Protein AF-A0A177QG32-F1 (afdb_monomer)

pLDDT: mean 93.63, std 4.33, range [78.88, 98.25]

Sequence (119 aa):
MFGTEYKWLALESLPNWEVALRSGYTNQQGQMPDMTFDPGIPSSDLNIVGGGLGLLCKEQGLLLGLMRCGDLGVGSLKPKAIGVDLSFQAALYEDRTVSGNRNPTVDGTYRTTLYLGSG

Solvent-accessible surface area (backbone atoms only — not comparable to full-atom values): 6596 Å² total; per-residue (Å²): 113,53,72,51,76,50,72,44,79,69,37,92,93,43,64,50,28,32,42,33,45,36,38,38,39,36,72,46,76,48,84,64,56,44,51,74,63,49,92,92,53,94,68,36,42,31,42,34,44,35,37,32,43,36,41,34,31,27,35,88,8,53,53,94,77,75,45,43,32,33,67,49,70,62,90,89,60,46,41,68,53,48,76,49,54,40,39,43,34,42,39,42,37,47,78,40,76,36,60,76,26,80,56,66,90,69,44,45,76,47,79,52,73,46,80,48,75,51,110

Structure (mmCIF, N/CA/C/O backbone):
data_AF-A0A177QG32-F1
#
_entry.id   AF-A0A177QG32-F1
#
loop_
_atom_site.group_PDB
_atom_site.id
_atom_site.type_symbol
_atom_site.label_atom_id
_atom_site.label_alt_id
_atom_site.label_comp_id
_atom_site.label_asym_id
_atom_site.label_entity_id
_atom_site.label_seq_id
_atom_site.pdbx_PDB_ins_code
_atom_site.Cartn_x
_atom_site.Cartn_y
_atom_site.Cartn_z
_atom_site.occupancy
_atom_site.B_iso_or_equiv
_atom_site.auth_seq_id
_atom_site.auth_comp_id
_atom_site.auth_asym_id
_atom_site.auth_atom_id
_atom_site.pdbx_PDB_model_num
ATOM 1 N N . MET A 1 1 ? -11.226 2.616 -11.127 1.00 90.44 1 MET A N 1
ATOM 2 C CA . MET A 1 1 ? -10.947 2.112 -9.765 1.00 90.44 1 MET A CA 1
ATOM 3 C C . MET A 1 1 ? -12.175 1.381 -9.258 1.00 90.44 1 MET A C 1
ATOM 5 O O . MET A 1 1 ? -13.277 1.873 -9.472 1.00 90.44 1 MET A O 1
ATOM 9 N N . PHE A 1 2 ? -11.983 0.242 -8.600 1.00 97.06 2 PHE A N 1
ATOM 10 C CA . PHE A 1 2 ? -13.024 -0.450 -7.845 1.00 97.06 2 PHE A CA 1
ATOM 11 C C . PHE A 1 2 ? -12.475 -0.902 -6.491 1.00 97.06 2 PHE A C 1
ATOM 13 O O . PHE A 1 2 ? -11.285 -1.185 -6.358 1.00 97.06 2 PHE A O 1
ATOM 20 N N . GLY A 1 3 ? -13.333 -0.964 -5.479 1.00 97.62 3 GLY A N 1
ATOM 21 C CA . GLY A 1 3 ? -12.937 -1.374 -4.138 1.00 97.62 3 GLY A CA 1
ATOM 22 C C . GLY A 1 3 ? -14.124 -1.823 -3.306 1.00 97.62 3 GLY A C 1
ATOM 23 O O . GLY A 1 3 ? -15.271 -1.524 -3.634 1.00 97.62 3 GLY A O 1
ATOM 24 N N . THR A 1 4 ? -13.829 -2.563 -2.246 1.00 98.12 4 THR A N 1
ATOM 25 C CA . THR A 1 4 ? -14.818 -3.074 -1.300 1.00 98.12 4 THR A CA 1
ATOM 26 C C . THR A 1 4 ? -14.288 -2.979 0.124 1.00 98.12 4 THR A C 1
ATOM 28 O O . THR A 1 4 ? -13.081 -3.053 0.366 1.00 98.12 4 THR A O 1
ATOM 31 N N . GLU A 1 5 ? -15.214 -2.844 1.066 1.00 98.19 5 GLU A N 1
ATOM 32 C CA . GLU A 1 5 ? -14.958 -2.900 2.498 1.00 98.19 5 GLU A CA 1
ATOM 33 C C . GLU A 1 5 ? -15.910 -3.915 3.130 1.00 98.19 5 GLU A C 1
ATOM 35 O O . GLU A 1 5 ? -17.107 -3.927 2.840 1.00 98.19 5 GLU A O 1
ATOM 40 N N . TYR A 1 6 ? -15.372 -4.751 4.009 1.00 97.62 6 TYR A N 1
ATOM 41 C CA . TYR A 1 6 ? -16.149 -5.591 4.902 1.00 97.62 6 TYR A CA 1
ATOM 42 C C . TYR A 1 6 ? -15.830 -5.214 6.346 1.00 97.62 6 TYR A C 1
ATOM 44 O O . TYR A 1 6 ? -14.661 -5.167 6.730 1.00 97.62 6 TYR A O 1
ATOM 52 N N . LYS A 1 7 ? -16.862 -4.967 7.158 1.00 97.12 7 LYS A N 1
ATOM 53 C CA . LYS A 1 7 ? -16.701 -4.504 8.536 1.00 97.12 7 LYS A CA 1
ATOM 54 C C . LYS A 1 7 ? -17.371 -5.443 9.533 1.00 97.12 7 LYS A C 1
ATOM 56 O O . LYS A 1 7 ? -18.579 -5.661 9.486 1.00 97.12 7 LYS A O 1
ATOM 61 N N . TRP A 1 8 ? -16.590 -5.925 10.491 1.00 96.81 8 TRP A N 1
ATOM 62 C CA . TRP A 1 8 ? -17.080 -6.571 11.701 1.00 96.81 8 TRP A CA 1
ATOM 63 C C . TRP A 1 8 ? -17.263 -5.511 12.792 1.00 96.81 8 TRP A C 1
ATOM 65 O O . TRP A 1 8 ? -16.291 -4.954 13.299 1.00 96.81 8 TRP A O 1
ATOM 75 N N . LEU A 1 9 ? -18.518 -5.223 13.148 1.00 91.31 9 LEU A N 1
ATOM 76 C CA . LEU A 1 9 ? -18.858 -4.263 14.212 1.00 91.31 9 LEU A CA 1
ATOM 77 C C . LEU A 1 9 ? -18.656 -4.835 15.622 1.00 91.31 9 LEU A C 1
ATOM 79 O O . LEU A 1 9 ? -18.507 -4.085 16.581 1.00 91.31 9 LEU A O 1
ATOM 83 N N . ALA A 1 10 ? -18.674 -6.159 15.742 1.00 89.06 10 ALA A N 1
ATOM 84 C CA . ALA A 1 10 ? -18.357 -6.875 16.963 1.00 89.06 10 ALA A CA 1
ATOM 85 C C . ALA A 1 10 ? -17.725 -8.213 16.581 1.00 89.06 10 ALA A C 1
ATOM 87 O O . ALA A 1 10 ? -18.302 -8.976 15.804 1.00 89.06 10 ALA A O 1
ATOM 88 N N . LEU A 1 11 ? -16.537 -8.481 17.114 1.00 87.44 11 LEU A N 1
ATOM 89 C CA . LEU A 1 11 ? -15.831 -9.743 16.940 1.00 87.44 11 LEU A CA 1
ATOM 90 C C . LEU A 1 11 ? -15.713 -10.409 18.311 1.00 87.44 11 LEU A C 1
ATOM 92 O O . LEU A 1 11 ? -15.207 -9.792 19.244 1.00 87.44 11 LEU A O 1
ATOM 96 N N . GLU A 1 12 ? -16.162 -11.657 18.451 1.00 87.38 12 GLU A N 1
ATOM 97 C CA . GLU A 1 12 ? -16.126 -12.351 19.752 1.00 87.38 12 GLU A CA 1
ATOM 98 C C . GLU A 1 12 ? -14.697 -12.502 20.295 1.00 87.38 12 GLU A C 1
ATOM 100 O O . GLU A 1 12 ? -14.472 -12.404 21.498 1.00 87.38 12 GLU A O 1
ATOM 105 N N . SER A 1 13 ? -13.715 -12.675 19.405 1.00 87.94 13 SER A N 1
ATOM 106 C CA . SER A 1 13 ? -12.294 -12.775 19.751 1.00 87.94 13 SER A CA 1
ATOM 107 C C . SER A 1 13 ? -11.631 -11.433 20.089 1.00 87.94 13 SER A C 1
ATOM 109 O O . SER A 1 13 ? -10.579 -11.426 20.724 1.00 87.94 13 SER A O 1
ATOM 111 N N . LEU A 1 14 ? -12.228 -10.303 19.687 1.00 88.50 14 LEU A N 1
ATOM 112 C CA . LEU A 1 14 ? -11.781 -8.948 20.026 1.00 88.50 14 LEU A CA 1
ATOM 113 C C . LEU A 1 14 ? -12.978 -8.097 20.496 1.00 88.50 14 LEU A C 1
ATOM 115 O O . LEU A 1 14 ? -13.458 -7.223 19.767 1.00 88.50 14 LEU A O 1
ATOM 119 N N . PRO A 1 15 ? -13.478 -8.322 21.724 1.00 89.31 15 PRO A N 1
ATOM 120 C CA . PRO A 1 15 ? -14.579 -7.534 22.257 1.00 89.31 15 PRO A CA 1
ATOM 121 C C . PRO A 1 15 ? -14.188 -6.054 22.361 1.00 89.31 15 PRO A C 1
ATOM 123 O O . PRO A 1 15 ? -13.062 -5.716 22.729 1.00 89.31 15 PRO A O 1
ATOM 126 N N . ASN A 1 16 ? -15.143 -5.166 22.073 1.00 93.88 16 ASN A N 1
ATOM 127 C CA . ASN A 1 16 ? -14.958 -3.708 22.031 1.00 93.88 16 ASN A CA 1
ATOM 128 C C . ASN A 1 16 ? -13.980 -3.209 20.950 1.00 93.88 16 ASN A C 1
ATOM 130 O O . ASN A 1 16 ? -13.528 -2.062 21.013 1.00 93.88 16 ASN A O 1
ATOM 134 N N . TRP A 1 17 ? -13.690 -4.039 19.948 1.00 94.50 17 TRP A N 1
ATOM 135 C CA . TRP A 1 17 ? -13.038 -3.620 18.714 1.00 94.50 17 TRP A CA 1
ATOM 136 C C . TRP A 1 17 ? -13.990 -3.759 17.531 1.00 94.50 17 TRP A C 1
ATOM 138 O O . TRP A 1 17 ? -14.727 -4.739 17.419 1.00 94.50 17 TRP A O 1
ATOM 148 N N . GLU A 1 18 ? -13.928 -2.793 16.621 1.00 95.75 18 GLU A N 1
ATOM 149 C CA . GLU A 1 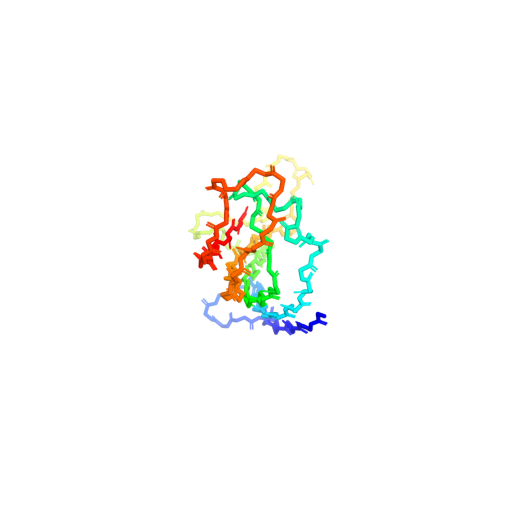18 ? -14.435 -2.964 15.263 1.00 95.75 18 GLU A CA 1
ATOM 150 C C . GLU A 1 18 ? -13.250 -3.238 14.336 1.00 95.75 18 GLU A C 1
ATOM 152 O O . GLU A 1 18 ? -12.200 -2.601 14.449 1.00 95.75 18 GLU A O 1
ATOM 157 N N . VAL A 1 19 ? -13.429 -4.174 13.410 1.00 96.50 19 VAL A N 1
ATOM 158 C CA . VAL A 1 19 ? -12.411 -4.550 12.424 1.00 96.50 19 VAL A CA 1
ATOM 159 C C . VAL A 1 19 ? -12.978 -4.305 11.033 1.00 96.50 19 VAL A C 1
ATOM 161 O O . VAL A 1 19 ? -14.105 -4.701 10.747 1.00 96.50 19 VAL A O 1
ATOM 164 N N . ALA A 1 20 ? -12.211 -3.665 10.159 1.00 97.88 20 ALA A N 1
ATOM 165 C CA . ALA A 1 20 ? -12.565 -3.442 8.764 1.00 97.88 20 ALA A CA 1
ATOM 166 C C . ALA A 1 20 ? -11.483 -4.023 7.854 1.00 97.88 20 ALA A C 1
ATOM 168 O O . ALA A 1 20 ? -10.308 -3.707 8.008 1.00 97.88 20 ALA A O 1
ATOM 169 N N . LEU A 1 21 ? -11.873 -4.854 6.894 1.00 98.00 21 LEU A N 1
ATOM 170 C CA . LEU A 1 21 ? -11.001 -5.339 5.831 1.00 98.00 21 LEU A CA 1
ATOM 171 C C . LEU A 1 21 ? -11.365 -4.631 4.531 1.00 98.00 21 LEU A C 1
ATOM 173 O O . LEU A 1 21 ? -12.534 -4.573 4.152 1.00 98.00 21 LEU A O 1
ATOM 177 N N . ARG A 1 22 ? -10.355 -4.115 3.837 1.00 98.12 22 ARG A N 1
ATOM 178 C CA . ARG A 1 22 ? -10.500 -3.419 2.560 1.00 98.12 22 ARG A CA 1
ATOM 179 C C . ARG A 1 22 ? -9.699 -4.123 1.489 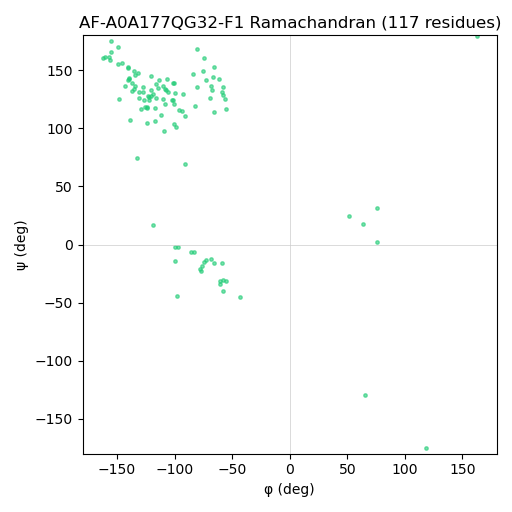1.00 98.12 22 ARG A C 1
ATOM 181 O O . ARG A 1 22 ? -8.592 -4.589 1.749 1.00 98.12 22 ARG A O 1
ATOM 188 N N . SER A 1 23 ? -10.227 -4.127 0.275 1.00 98.12 23 SER A N 1
ATOM 189 C CA . SER A 1 23 ? -9.464 -4.474 -0.918 1.00 98.12 23 SER A CA 1
ATOM 190 C C . SER A 1 23 ? -9.849 -3.569 -2.074 1.00 98.12 23 SER A C 1
ATOM 192 O O . SER A 1 23 ? -10.977 -3.079 -2.154 1.00 98.12 23 SER A O 1
ATOM 194 N N . GLY A 1 24 ? -8.921 -3.366 -2.997 1.00 98.06 24 GLY A N 1
ATOM 195 C CA . GLY A 1 24 ? -9.157 -2.525 -4.154 1.00 98.06 24 GLY A CA 1
ATOM 196 C C . GLY A 1 24 ? -8.246 -2.853 -5.317 1.00 98.06 24 GLY A C 1
ATOM 197 O O . GLY A 1 24 ? -7.200 -3.487 -5.170 1.00 98.06 24 GLY A O 1
ATOM 198 N N . TYR A 1 25 ? -8.682 -2.391 -6.479 1.00 98.19 25 TYR A N 1
ATOM 199 C CA . TYR A 1 25 ? -7.914 -2.434 -7.702 1.00 98.19 25 TYR A CA 1
ATOM 200 C C . TYR A 1 25 ? -8.107 -1.152 -8.503 1.00 98.19 25 TYR A C 1
ATOM 202 O O . TYR A 1 25 ? -9.209 -0.597 -8.633 1.00 98.19 25 TYR A O 1
ATOM 210 N N . THR A 1 26 ? -7.013 -0.722 -9.105 1.00 98.00 26 THR A N 1
ATOM 211 C CA . THR A 1 26 ? -6.962 0.430 -9.986 1.00 98.00 26 THR A CA 1
ATOM 212 C C . THR A 1 26 ? -6.152 0.069 -11.221 1.00 98.00 26 THR A C 1
ATOM 214 O O . THR A 1 26 ? -5.066 -0.483 -11.111 1.00 98.00 26 THR A O 1
ATOM 217 N N . ASN A 1 27 ? -6.677 0.416 -12.392 1.00 97.19 27 ASN A N 1
ATOM 218 C CA . ASN A 1 27 ? -5.930 0.423 -13.643 1.00 97.19 27 ASN A CA 1
ATOM 219 C C . ASN A 1 27 ? -5.724 1.883 -14.072 1.00 97.19 27 ASN A C 1
ATOM 221 O O . ASN A 1 27 ? -6.652 2.691 -13.947 1.00 97.19 27 ASN A O 1
ATOM 225 N N . GLN A 1 28 ? -4.518 2.219 -14.519 1.00 95.81 28 GLN A N 1
ATOM 226 C CA . GLN A 1 28 ? -4.132 3.543 -15.006 1.00 95.81 28 GLN A CA 1
ATOM 227 C C . GLN A 1 28 ? -3.290 3.398 -16.271 1.00 95.81 28 GLN A C 1
ATOM 229 O O . GLN A 1 28 ? -2.412 2.545 -16.327 1.00 95.81 28 GLN A O 1
ATOM 234 N N . GLN A 1 29 ? -3.532 4.254 -17.262 1.00 94.31 29 GLN A N 1
ATOM 235 C CA . GLN A 1 29 ? -2.738 4.281 -18.492 1.00 94.31 29 GLN A CA 1
ATOM 236 C C . GLN A 1 29 ? -1.466 5.115 -18.322 1.00 94.31 29 GLN A C 1
ATOM 238 O O . GLN A 1 29 ? -1.476 6.146 -17.636 1.00 94.31 29 GLN A O 1
ATOM 243 N N . GLY A 1 30 ? -0.396 4.712 -19.003 1.00 91.50 30 GLY A N 1
ATOM 244 C CA . GLY A 1 30 ? 0.846 5.463 -19.102 1.00 91.50 30 GLY A CA 1
ATOM 245 C C . GLY A 1 30 ? 0.615 6.853 -19.701 1.00 91.50 30 GLY A C 1
ATOM 246 O O . GLY A 1 30 ? -0.006 7.003 -20.748 1.00 91.50 30 GLY A O 1
ATOM 247 N N . GLN A 1 31 ? 1.115 7.891 -19.029 1.00 86.69 31 GLN A N 1
ATOM 248 C CA . GLN A 1 31 ? 0.915 9.291 -19.444 1.00 86.69 31 GLN A CA 1
ATOM 249 C C . GLN A 1 31 ? 2.120 9.877 -20.199 1.00 86.69 31 GLN A C 1
ATOM 251 O O . GLN A 1 31 ? 2.015 10.939 -20.807 1.00 86.69 31 GLN A O 1
ATOM 256 N N . MET A 1 32 ? 3.280 9.214 -20.145 1.00 92.69 32 MET A N 1
ATOM 257 C CA . MET A 1 32 ? 4.530 9.728 -20.703 1.00 92.69 32 MET A CA 1
ATOM 258 C C . MET A 1 32 ? 4.832 9.059 -22.049 1.00 92.69 32 MET A C 1
ATOM 260 O O . MET A 1 32 ? 4.928 7.833 -22.072 1.00 92.69 32 MET A O 1
ATOM 264 N N . PRO A 1 33 ? 5.028 9.803 -23.152 1.00 93.69 33 PRO A N 1
ATOM 265 C CA . PRO A 1 33 ? 5.458 9.236 -24.430 1.00 93.69 33 PRO A CA 1
ATOM 266 C C . PRO A 1 33 ? 6.945 8.848 -24.407 1.00 93.69 33 PRO A C 1
ATOM 268 O O . PRO A 1 33 ? 7.718 9.375 -23.608 1.00 93.69 33 PRO A O 1
ATOM 271 N N . ASP A 1 34 ? 7.359 7.972 -25.325 1.00 94.44 34 ASP A N 1
ATOM 272 C CA . ASP A 1 34 ? 8.743 7.472 -25.402 1.00 94.44 34 ASP A CA 1
ATOM 273 C C . ASP A 1 34 ? 9.775 8.593 -25.571 1.00 94.44 34 ASP A C 1
ATOM 275 O O . ASP A 1 34 ? 10.809 8.585 -24.910 1.00 94.44 34 ASP A O 1
ATOM 279 N N . MET A 1 35 ? 9.455 9.605 -26.387 1.00 95.69 35 MET A N 1
ATOM 280 C CA . MET A 1 35 ? 10.334 10.745 -26.674 1.00 95.69 35 MET A CA 1
ATOM 281 C C . MET A 1 35 ? 10.805 11.484 -25.407 1.00 95.69 35 MET A C 1
ATOM 283 O O . MET A 1 35 ? 11.891 12.068 -25.407 1.00 95.69 35 MET A O 1
ATOM 287 N N . THR A 1 36 ? 9.985 11.505 -24.351 1.00 95.00 36 THR A N 1
ATOM 288 C CA . THR A 1 36 ? 10.257 12.228 -23.097 1.00 95.00 36 THR A CA 1
ATOM 289 C C . THR A 1 36 ? 10.339 11.302 -21.890 1.00 95.00 36 THR A C 1
ATOM 291 O O . THR A 1 36 ? 10.214 11.778 -20.767 1.00 95.00 36 THR A O 1
ATOM 294 N N . PHE A 1 37 ? 10.506 9.998 -22.112 1.00 94.62 37 PHE A N 1
ATOM 295 C CA . PHE A 1 37 ? 10.629 9.023 -21.040 1.00 94.62 37 PHE A CA 1
ATOM 296 C C . PHE A 1 37 ? 11.818 9.342 -20.115 1.00 94.62 37 PHE A C 1
ATOM 298 O O . PHE A 1 37 ? 12.930 9.573 -20.589 1.00 94.62 37 PHE A O 1
ATOM 305 N N . ASP A 1 38 ? 11.569 9.333 -18.806 1.00 92.62 38 ASP A N 1
ATOM 306 C CA . ASP A 1 38 ? 12.558 9.467 -17.737 1.00 92.62 38 ASP A CA 1
ATOM 307 C C . ASP A 1 38 ? 12.581 8.177 -16.892 1.00 92.62 38 ASP A C 1
ATOM 309 O O . ASP A 1 38 ? 11.574 7.850 -16.257 1.00 92.62 38 ASP A O 1
ATOM 313 N N . PRO A 1 39 ? 13.707 7.440 -16.838 1.00 91.00 39 PRO A N 1
ATOM 314 C CA . PRO A 1 39 ? 13.811 6.212 -16.051 1.00 91.00 39 PRO A CA 1
ATOM 315 C C . PRO A 1 39 ? 13.704 6.431 -14.532 1.00 91.00 39 PRO A C 1
ATOM 317 O O . PRO A 1 39 ? 13.481 5.468 -13.800 1.00 91.00 39 PRO A O 1
ATOM 320 N N . GLY A 1 40 ? 13.850 7.666 -14.042 1.00 91.31 40 GLY A N 1
ATOM 321 C CA . GLY A 1 40 ? 13.639 8.026 -12.640 1.00 91.31 40 GLY A CA 1
ATOM 322 C C . GLY A 1 40 ? 12.166 8.080 -12.227 1.00 91.31 40 GLY A C 1
ATOM 323 O O . GLY A 1 40 ? 11.871 8.070 -11.031 1.00 91.31 40 GLY A O 1
ATOM 324 N N . ILE A 1 41 ? 11.236 8.110 -13.188 1.00 90.88 41 ILE A N 1
ATOM 325 C CA . ILE A 1 41 ? 9.792 8.151 -12.940 1.00 90.88 41 ILE A CA 1
ATOM 326 C C . ILE A 1 41 ? 9.139 6.964 -13.656 1.00 90.88 41 ILE A C 1
ATOM 328 O O . ILE A 1 41 ? 8.951 7.003 -14.874 1.00 90.88 41 ILE A O 1
ATOM 332 N N . PRO A 1 42 ? 8.739 5.908 -12.926 1.00 88.06 42 PRO A N 1
ATOM 333 C CA . PRO A 1 42 ? 8.051 4.771 -13.522 1.00 88.06 42 PRO A CA 1
ATOM 334 C C . PRO A 1 42 ? 6.797 5.209 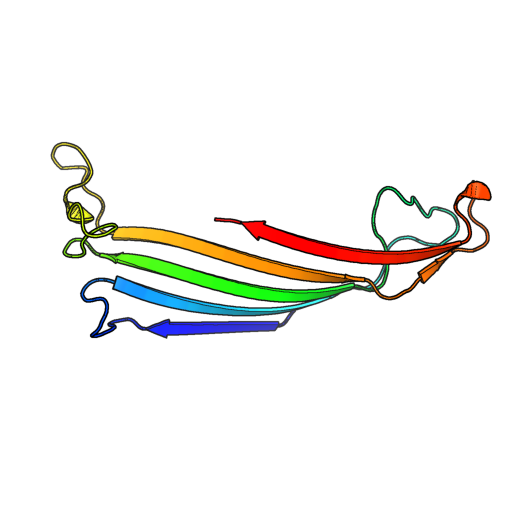-14.285 1.00 88.06 42 PRO A C 1
ATOM 336 O O . PRO A 1 42 ? 5.846 5.731 -13.700 1.00 88.06 42 PRO A O 1
ATOM 339 N N . SER A 1 43 ? 6.786 4.987 -15.601 1.00 91.12 43 SER A N 1
ATOM 340 C CA . SER A 1 43 ? 5.643 5.301 -16.455 1.00 91.12 43 SER A CA 1
ATOM 341 C C . SER A 1 43 ? 5.404 4.196 -17.470 1.00 91.12 43 SER A C 1
ATOM 343 O O . SER A 1 43 ? 6.141 4.032 -18.441 1.00 91.12 43 SER A O 1
ATOM 345 N N . SER A 1 44 ? 4.343 3.446 -17.225 1.00 94.44 44 SER A N 1
ATOM 346 C CA . SER A 1 44 ? 3.769 2.434 -18.102 1.00 94.44 44 SER A CA 1
ATOM 347 C C . SER A 1 44 ? 2.294 2.298 -17.728 1.00 94.44 44 SER A C 1
ATOM 349 O O . SER A 1 44 ? 1.854 2.920 -16.751 1.00 94.44 44 SER A O 1
ATOM 351 N N . ASP A 1 45 ? 1.548 1.490 -18.471 1.00 96.31 45 ASP A N 1
ATOM 352 C CA . ASP A 1 45 ? 0.241 1.038 -18.011 1.00 96.31 45 ASP A CA 1
ATOM 353 C C . ASP A 1 45 ? 0.416 0.314 -16.670 1.00 96.31 45 ASP A C 1
ATOM 355 O O . ASP A 1 45 ? 1.383 -0.418 -16.440 1.00 96.31 45 ASP A O 1
ATOM 359 N N . LEU A 1 46 ? -0.469 0.623 -15.730 1.00 96.50 46 LEU A N 1
ATOM 360 C CA . LEU A 1 46 ? -0.281 0.345 -14.318 1.00 96.50 46 LEU A CA 1
ATOM 361 C C . LEU A 1 46 ? -1.515 -0.333 -13.739 1.00 96.50 46 LEU A C 1
ATOM 363 O O . LEU A 1 46 ? -2.625 0.199 -13.785 1.00 96.50 46 LEU A O 1
ATOM 367 N N . ASN A 1 47 ? -1.290 -1.484 -13.115 1.00 97.44 47 ASN A N 1
ATOM 368 C CA . ASN A 1 47 ? -2.281 -2.232 -12.361 1.00 97.44 47 ASN A CA 1
ATOM 369 C C . ASN A 1 47 ? -1.910 -2.196 -10.877 1.00 97.44 47 ASN A C 1
ATOM 371 O O . ASN A 1 47 ? -0.917 -2.784 -10.460 1.00 97.44 47 ASN A O 1
ATOM 375 N N . ILE A 1 48 ? -2.706 -1.509 -10.066 1.00 97.88 48 ILE A N 1
ATOM 376 C CA . ILE A 1 48 ? -2.535 -1.463 -8.616 1.00 97.88 48 ILE A CA 1
ATOM 377 C C . ILE A 1 48 ? -3.538 -2.425 -7.999 1.00 97.88 48 ILE A C 1
ATOM 379 O O . ILE A 1 48 ? -4.742 -2.254 -8.177 1.00 97.88 48 ILE A O 1
ATOM 383 N N . VAL A 1 49 ? -3.047 -3.406 -7.250 1.00 98.00 49 VAL A N 1
ATOM 384 C CA . VAL A 1 49 ? -3.857 -4.273 -6.391 1.00 98.00 49 VAL A CA 1
ATOM 385 C C . VAL A 1 49 ? -3.471 -4.014 -4.946 1.00 98.00 49 VAL A C 1
ATOM 387 O O . VAL A 1 49 ? -2.290 -3.914 -4.617 1.00 98.00 49 VAL A O 1
ATOM 390 N N . GLY A 1 50 ? -4.457 -3.874 -4.070 1.00 97.69 50 GLY A N 1
ATOM 391 C CA . GLY A 1 50 ? -4.184 -3.483 -2.699 1.00 97.69 50 GLY A CA 1
ATOM 392 C C . GLY A 1 50 ? -5.239 -3.913 -1.709 1.00 97.69 50 GLY A C 1
ATOM 393 O O . GLY A 1 50 ? -6.360 -4.282 -2.066 1.00 97.69 50 GLY A O 1
ATOM 394 N N . GLY A 1 51 ? -4.862 -3.833 -0.441 1.00 98.12 51 GLY A N 1
ATOM 395 C CA . GLY A 1 51 ? -5.746 -4.081 0.679 1.00 98.12 51 GLY A CA 1
ATOM 396 C C . GLY A 1 51 ? -5.372 -3.263 1.901 1.00 98.12 51 GLY A C 1
ATOM 397 O O . GLY A 1 51 ? -4.330 -2.609 1.954 1.00 98.12 51 GLY A O 1
ATOM 398 N N . GLY A 1 52 ? -6.257 -3.288 2.887 1.00 98.12 52 GLY A N 1
ATOM 399 C CA . GLY A 1 52 ? -6.042 -2.591 4.141 1.00 98.12 52 GLY A CA 1
ATOM 400 C C . GLY A 1 52 ? -6.833 -3.186 5.290 1.00 98.12 52 GLY A C 1
ATOM 401 O O . GLY A 1 52 ? -7.830 -3.878 5.087 1.00 98.12 52 GLY A O 1
ATOM 402 N N . LEU A 1 53 ? -6.368 -2.897 6.498 1.00 97.88 53 LEU A N 1
ATOM 403 C CA . LEU A 1 53 ? -6.956 -3.327 7.755 1.00 97.88 53 LEU A CA 1
ATOM 404 C C . LEU A 1 53 ? -7.210 -2.095 8.621 1.00 97.88 53 LEU A C 1
ATOM 406 O O . LEU A 1 53 ? -6.266 -1.404 8.988 1.00 97.88 53 LEU A O 1
ATOM 410 N N . GLY A 1 54 ? -8.469 -1.844 8.955 1.00 97.25 54 GLY A N 1
ATOM 411 C CA . GLY A 1 54 ? -8.871 -0.855 9.946 1.00 97.25 54 GLY A CA 1
ATOM 412 C C . GLY A 1 54 ? -9.180 -1.526 11.279 1.00 97.25 54 GLY A C 1
ATOM 413 O O . GLY A 1 54 ? -9.936 -2.496 11.327 1.00 97.25 54 GLY A O 1
ATOM 414 N N . LEU A 1 55 ? -8.615 -1.004 12.360 1.00 95.25 55 LEU A N 1
ATOM 415 C CA . LEU A 1 55 ? -8.832 -1.458 13.729 1.00 95.25 55 LEU A CA 1
ATOM 416 C C . LEU A 1 55 ? -9.319 -0.276 14.564 1.00 95.25 55 LEU A C 1
ATOM 418 O O . LEU A 1 55 ? -8.596 0.702 14.732 1.00 95.25 55 LEU A O 1
ATOM 422 N N . LEU A 1 56 ? -10.533 -0.363 15.103 1.00 96.00 56 LEU A N 1
ATOM 423 C CA . LEU A 1 56 ? -11.114 0.685 15.938 1.00 96.00 56 LEU A CA 1
ATOM 424 C C . LEU A 1 56 ? -11.372 0.155 17.346 1.00 96.00 56 LEU A C 1
ATOM 426 O O . LEU A 1 56 ? -12.334 -0.574 17.577 1.00 96.00 56 LEU A O 1
ATOM 430 N N . CYS A 1 57 ? -10.547 0.570 18.298 1.00 94.44 57 CYS A N 1
ATOM 431 C CA . CYS A 1 57 ? -10.739 0.277 19.709 1.00 94.44 57 CYS A CA 1
ATOM 432 C C . CYS A 1 57 ? -11.739 1.257 20.326 1.00 94.44 57 CYS A C 1
ATOM 434 O O . CYS A 1 57 ? -11.498 2.466 20.331 1.00 94.44 57 CYS A O 1
ATOM 436 N N . LYS A 1 58 ? -12.856 0.757 20.855 1.00 94.81 58 LYS A N 1
ATOM 437 C CA . LYS A 1 58 ? -13.862 1.563 21.563 1.00 94.81 58 LYS A CA 1
ATOM 438 C C . LYS A 1 58 ? -13.448 1.835 23.007 1.00 94.81 58 LYS A C 1
ATOM 440 O O . LYS A 1 58 ? 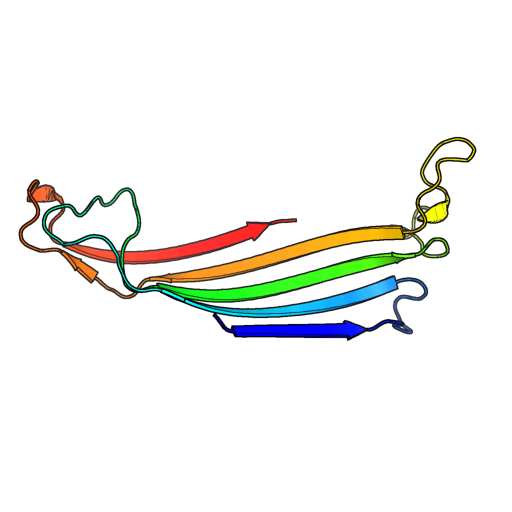-12.546 1.195 23.529 1.00 94.81 58 LYS A O 1
ATOM 445 N N . GLU A 1 59 ? -14.153 2.746 23.669 1.00 92.81 59 GLU A N 1
ATOM 446 C CA . GLU A 1 59 ? -13.905 3.193 25.048 1.00 92.81 59 GLU A CA 1
ATOM 447 C C . GLU A 1 59 ? -13.587 2.056 26.047 1.00 92.81 59 GLU A C 1
ATOM 449 O O . GLU A 1 59 ? -12.623 2.162 26.805 1.00 92.81 59 GLU A O 1
ATOM 454 N N . GLN A 1 60 ? -14.339 0.948 26.015 1.00 91.75 60 GLN A N 1
ATOM 455 C CA . GLN A 1 60 ? -14.155 -0.210 26.907 1.00 91.75 60 GLN A CA 1
ATOM 456 C C . GLN A 1 60 ? -13.118 -1.234 26.403 1.00 91.75 60 GLN A C 1
ATOM 458 O O . GLN A 1 60 ? -12.806 -2.194 27.109 1.00 91.75 60 GLN A O 1
ATOM 463 N N . GLY A 1 61 ? -12.594 -1.061 25.190 1.00 90.88 61 GLY A N 1
ATOM 464 C CA . GLY A 1 61 ? -11.564 -1.915 24.607 1.00 90.88 61 GLY A CA 1
ATOM 465 C C . GLY A 1 61 ? -10.191 -1.644 25.205 1.00 90.88 61 GLY A C 1
ATOM 466 O O . GLY A 1 61 ? -9.889 -0.527 25.620 1.00 90.88 61 GLY A O 1
ATOM 467 N N . LEU A 1 62 ? -9.353 -2.679 25.253 1.00 90.00 62 LEU A N 1
ATOM 468 C CA . LEU A 1 62 ? -7.970 -2.574 25.709 1.00 90.00 62 LEU A CA 1
ATOM 469 C C . LEU A 1 62 ? -7.045 -2.344 24.514 1.00 90.00 62 LEU A C 1
ATOM 471 O O . LEU A 1 62 ? -6.884 -3.236 23.678 1.00 90.00 62 LEU A O 1
ATOM 475 N N . LEU A 1 63 ? -6.397 -1.180 24.459 1.00 87.94 63 LEU A N 1
ATOM 476 C CA . LEU A 1 63 ? -5.359 -0.887 23.478 1.00 87.94 63 LEU A CA 1
ATOM 477 C C . LEU A 1 63 ? -4.161 -1.803 23.735 1.00 87.94 63 LEU A C 1
ATOM 479 O O . LEU A 1 63 ? -3.523 -1.700 24.785 1.00 87.94 63 LEU A O 1
ATOM 483 N N . LEU A 1 64 ? -3.880 -2.713 22.797 1.00 82.31 64 LEU A N 1
ATOM 484 C CA . LEU A 1 64 ? -2.789 -3.696 22.890 1.00 82.31 64 LEU A CA 1
ATOM 485 C C . LEU A 1 64 ? -2.785 -4.506 24.207 1.00 82.31 64 LEU A C 1
ATOM 487 O O . LEU A 1 64 ? -1.742 -4.980 24.644 1.00 82.31 64 LEU A O 1
ATOM 491 N N . GLY A 1 65 ? -3.943 -4.642 24.866 1.00 83.94 65 GLY A N 1
ATOM 492 C CA . GLY A 1 65 ? -4.066 -5.322 26.161 1.00 83.94 65 GLY A CA 1
ATOM 493 C C . GLY A 1 65 ? -3.560 -4.536 27.382 1.00 83.94 65 GLY A C 1
ATOM 494 O O . GLY A 1 65 ? -3.611 -5.068 28.485 1.00 83.94 65 GLY A O 1
ATOM 495 N N . LEU A 1 66 ? -3.090 -3.293 27.220 1.00 86.69 66 LEU A N 1
ATOM 496 C CA . LEU A 1 66 ? -2.395 -2.550 28.282 1.00 86.69 66 LEU A CA 1
ATOM 497 C C . LEU A 1 66 ? -3.296 -1.570 29.040 1.00 86.69 66 LEU A C 1
ATOM 499 O O . LEU A 1 66 ? -3.235 -1.485 30.263 1.00 86.69 66 LEU A O 1
ATOM 503 N N . MET A 1 67 ? -4.127 -0.814 28.324 1.00 89.56 67 MET A N 1
ATOM 504 C CA . MET A 1 67 ? -4.979 0.222 28.913 1.00 89.56 67 MET A CA 1
ATOM 505 C C . MET A 1 67 ? -6.272 0.376 28.129 1.00 89.56 67 MET A C 1
ATOM 507 O O . MET A 1 67 ? -6.318 0.074 26.937 1.00 89.56 67 MET A O 1
ATOM 511 N N . ARG A 1 68 ? -7.328 0.865 28.782 1.00 91.44 68 ARG A N 1
ATOM 512 C CA . ARG A 1 68 ? -8.585 1.137 28.088 1.00 91.44 68 ARG A CA 1
ATOM 513 C C . ARG A 1 68 ? -8.409 2.300 27.125 1.00 91.44 68 ARG A C 1
ATOM 515 O O . ARG A 1 68 ? -7.836 3.324 27.489 1.00 91.44 68 ARG A O 1
ATOM 522 N N . CYS A 1 69 ? -8.952 2.170 25.923 1.00 90.94 69 CYS A N 1
ATOM 523 C CA . CYS A 1 69 ? -8.891 3.231 24.925 1.00 90.94 69 CYS A CA 1
ATOM 524 C C . CYS A 1 69 ? -9.586 4.508 25.414 1.00 90.94 69 CYS A C 1
ATOM 526 O O . CYS A 1 69 ? -9.111 5.596 25.116 1.00 90.94 69 CYS A O 1
ATOM 528 N N . GLY A 1 70 ? -10.630 4.384 26.241 1.00 90.06 70 GLY A N 1
ATOM 529 C CA . GLY A 1 70 ? -11.301 5.515 26.887 1.00 90.06 70 GLY A CA 1
ATOM 530 C C . GLY A 1 70 ? -10.526 6.198 28.016 1.00 90.06 70 GLY A C 1
ATOM 531 O O . GLY A 1 70 ? -10.908 7.285 28.435 1.00 90.06 70 GLY A O 1
ATOM 532 N N . ASP A 1 71 ? -9.453 5.594 28.530 1.00 90.25 71 ASP A N 1
ATOM 533 C CA . ASP A 1 71 ? -8.687 6.146 29.658 1.00 90.25 71 ASP A CA 1
ATOM 534 C C . ASP A 1 71 ? -7.438 6.924 29.232 1.00 90.25 71 ASP A C 1
ATOM 536 O O . ASP A 1 71 ? -6.762 7.517 30.072 1.00 90.25 71 ASP A O 1
ATOM 540 N N . LEU A 1 72 ? -7.157 6.986 27.931 1.00 84.69 72 LEU A N 1
ATOM 541 C CA . LEU A 1 72 ? -6.124 7.855 27.380 1.00 84.69 72 LEU A CA 1
ATOM 542 C C . LEU A 1 72 ? -6.539 9.332 27.492 1.00 84.69 72 LEU A C 1
ATOM 544 O O . LEU A 1 72 ? -7.597 9.712 27.014 1.00 84.69 72 LEU A O 1
ATOM 548 N N . GLY A 1 73 ? -5.706 10.188 28.084 1.00 81.94 73 GLY A N 1
ATOM 549 C CA . GLY A 1 73 ? -5.967 11.633 28.191 1.00 81.94 73 GLY A CA 1
ATOM 550 C C . GLY A 1 73 ? -6.086 12.145 29.629 1.00 81.94 73 GLY A C 1
ATOM 551 O O . GLY A 1 73 ? -5.840 11.420 30.589 1.00 81.94 73 GLY A O 1
ATOM 552 N N . VAL A 1 74 ? -6.422 13.431 29.782 1.00 82.00 74 VAL A N 1
ATOM 553 C CA . VAL A 1 74 ? -6.462 14.130 31.080 1.00 82.00 74 VAL A CA 1
ATOM 554 C C . VAL A 1 74 ? -7.817 14.810 31.275 1.00 82.00 74 VAL A C 1
ATOM 556 O O . VAL A 1 74 ? -8.297 15.536 30.405 1.00 82.00 74 VAL A O 1
ATOM 559 N N . GLY A 1 75 ? -8.429 14.606 32.444 1.00 78.88 75 GLY A N 1
ATOM 560 C CA . GLY A 1 75 ? -9.699 15.237 32.805 1.00 78.88 75 GLY A CA 1
ATOM 561 C C . GLY A 1 75 ? -10.864 14.779 31.921 1.00 78.88 75 GLY A C 1
ATOM 562 O O . GLY A 1 75 ? -11.091 13.583 31.754 1.00 78.88 75 GLY A O 1
ATOM 563 N N . SER A 1 76 ? -11.619 15.733 31.373 1.00 83.19 76 SER A N 1
ATOM 564 C CA . SER A 1 76 ? -12.781 15.490 30.504 1.00 83.19 76 SER A CA 1
ATOM 565 C C . SER A 1 76 ? -12.428 15.236 29.030 1.00 83.19 76 SER A C 1
ATOM 567 O O . SER A 1 76 ? -13.310 14.886 28.247 1.00 83.19 76 SER A O 1
ATOM 569 N N . LEU A 1 77 ? -11.159 15.388 28.637 1.00 85.50 77 LEU A N 1
ATOM 570 C CA . LEU A 1 77 ? -10.672 15.167 27.271 1.00 85.50 77 LEU A CA 1
ATOM 571 C C . LEU A 1 77 ? -10.212 13.714 27.092 1.00 85.50 77 LEU A C 1
ATOM 573 O O . LEU A 1 77 ? -9.021 13.436 26.961 1.00 85.50 77 LEU A O 1
ATOM 577 N N . LYS A 1 78 ? -11.176 12.790 27.112 1.00 87.50 78 LYS A N 1
ATOM 578 C CA . LYS A 1 78 ? -10.968 11.355 26.874 1.00 87.50 78 LYS A CA 1
ATOM 579 C C . LYS A 1 78 ? -11.521 10.950 25.497 1.00 87.50 78 LYS A C 1
ATOM 581 O O . LYS A 1 78 ? -12.639 11.352 25.159 1.00 87.50 78 LYS A O 1
ATOM 586 N N . PRO A 1 79 ? -10.781 10.185 24.675 1.00 89.44 79 PRO A N 1
ATOM 587 C CA . PRO A 1 79 ? -11.241 9.752 23.369 1.00 89.44 79 PRO A CA 1
ATOM 588 C C . PRO A 1 79 ? -12.308 8.665 23.524 1.00 89.44 79 PRO A C 1
ATOM 590 O O . PRO A 1 79 ? -12.207 7.769 24.355 1.00 89.44 79 PRO A O 1
ATOM 593 N N . LYS A 1 80 ? -13.333 8.715 22.671 1.00 89.94 80 LYS A N 1
ATOM 594 C CA . LYS A 1 80 ? -14.378 7.676 22.625 1.00 89.94 80 LYS A CA 1
ATOM 595 C C . LYS A 1 80 ? -13.929 6.413 21.885 1.00 89.94 80 LYS A C 1
ATOM 597 O O . LYS A 1 80 ? -14.538 5.355 22.040 1.00 89.94 80 LYS A O 1
ATOM 602 N N . ALA A 1 81 ? -12.904 6.540 21.045 1.00 92.56 81 ALA A N 1
ATOM 603 C CA . ALA A 1 81 ? -12.295 5.444 20.311 1.00 92.56 81 ALA A CA 1
ATOM 604 C C . ALA A 1 81 ? -10.898 5.830 19.802 1.00 92.56 81 ALA A C 1
ATOM 606 O O . ALA A 1 81 ? -10.592 7.016 19.667 1.00 92.56 81 ALA A O 1
ATOM 607 N N . ILE A 1 82 ? -10.089 4.823 19.478 1.00 93.44 82 ILE A N 1
ATOM 608 C CA . ILE A 1 82 ? -8.775 4.955 18.840 1.00 93.44 82 ILE A CA 1
ATOM 609 C C . ILE A 1 82 ? -8.771 4.078 17.596 1.00 93.44 82 ILE A C 1
ATOM 611 O O . ILE A 1 82 ? -9.067 2.887 17.684 1.00 93.44 82 ILE A O 1
ATOM 615 N N . GLY A 1 83 ? -8.472 4.680 16.448 1.00 94.00 83 GLY A N 1
ATOM 616 C CA . GLY A 1 83 ? -8.396 3.999 15.160 1.00 94.00 83 GLY A CA 1
ATOM 617 C C . GLY A 1 83 ? -6.953 3.834 14.698 1.00 94.00 83 GLY A C 1
ATOM 618 O O . GLY A 1 83 ? -6.145 4.740 14.889 1.00 94.00 83 GLY A O 1
ATOM 619 N N . VAL A 1 84 ? -6.655 2.694 14.084 1.00 94.31 84 VAL A N 1
ATOM 620 C CA . VAL A 1 84 ? -5.416 2.432 13.345 1.00 94.31 84 VAL A CA 1
ATOM 621 C C . VAL A 1 84 ? -5.801 1.835 11.999 1.00 94.31 84 VAL A C 1
ATOM 623 O O . VAL A 1 84 ? -6.586 0.888 11.956 1.00 94.31 84 VAL A O 1
ATOM 626 N N . ASP A 1 85 ? -5.246 2.364 10.913 1.00 97.19 85 ASP A N 1
ATOM 627 C CA . ASP A 1 85 ? -5.497 1.880 9.559 1.00 97.19 85 ASP A CA 1
ATOM 628 C C . ASP A 1 85 ? -4.175 1.523 8.889 1.00 97.19 85 ASP A C 1
ATOM 630 O O . ASP A 1 85 ? -3.326 2.376 8.668 1.00 97.19 85 ASP A O 1
ATOM 634 N N . LEU A 1 86 ? -4.022 0.254 8.529 1.00 98.00 86 LEU A N 1
ATOM 635 C CA . LEU A 1 86 ? -2.881 -0.249 7.778 1.00 98.00 86 LEU A CA 1
ATOM 636 C C . LEU A 1 86 ? -3.284 -0.433 6.320 1.00 98.00 86 LEU A C 1
ATOM 638 O O . LEU A 1 86 ? -4.370 -0.943 6.033 1.00 98.00 86 LEU A O 1
ATOM 642 N N . SER A 1 87 ? -2.406 -0.072 5.390 1.00 98.00 87 SER A N 1
ATOM 643 C CA . SER A 1 87 ? -2.616 -0.317 3.965 1.00 98.00 87 SER A CA 1
ATOM 644 C C . SER A 1 87 ? -1.366 -0.879 3.302 1.00 98.00 87 SER A C 1
ATOM 646 O O . SER A 1 87 ? -0.241 -0.541 3.673 1.00 98.00 87 SER A O 1
ATOM 648 N N . PHE A 1 88 ? -1.574 -1.753 2.321 1.00 98.25 88 PHE A N 1
ATOM 649 C CA . PHE A 1 88 ? -0.519 -2.302 1.484 1.00 98.25 88 PHE A CA 1
ATOM 650 C C . PHE A 1 88 ? -1.010 -2.471 0.049 1.00 98.25 88 PHE A C 1
ATOM 652 O O . PHE A 1 88 ? -2.121 -2.948 -0.190 1.00 98.25 88 PHE A O 1
ATOM 659 N N . GLN A 1 89 ? -0.179 -2.083 -0.912 1.00 98.19 89 GLN A N 1
ATOM 660 C CA . GLN A 1 89 ? -0.502 -2.125 -2.333 1.00 98.19 89 GLN A CA 1
ATOM 661 C C . GLN A 1 89 ? 0.705 -2.592 -3.147 1.00 98.19 89 GLN A C 1
ATOM 663 O O . GLN A 1 89 ? 1.844 -2.229 -2.854 1.00 98.19 89 GLN A O 1
ATOM 668 N N . ALA A 1 90 ? 0.439 -3.360 -4.199 1.00 98.19 90 ALA A N 1
ATOM 669 C CA . ALA A 1 90 ? 1.392 -3.698 -5.243 1.00 98.19 90 ALA A CA 1
ATOM 670 C C . ALA A 1 90 ? 1.008 -2.951 -6.524 1.00 98.19 90 ALA A C 1
ATOM 672 O O . ALA A 1 90 ? -0.099 -3.113 -7.039 1.00 98.19 90 ALA A O 1
ATOM 673 N N . ALA A 1 91 ? 1.926 -2.130 -7.019 1.00 97.38 91 ALA A N 1
ATOM 674 C CA . ALA A 1 91 ? 1.812 -1.368 -8.251 1.00 97.38 91 ALA A CA 1
ATOM 675 C C . ALA A 1 91 ? 2.598 -2.110 -9.346 1.00 97.38 91 ALA A C 1
ATOM 677 O O . ALA A 1 91 ? 3.833 -2.121 -9.348 1.00 97.38 91 ALA A O 1
ATOM 678 N N . LEU A 1 92 ? 1.869 -2.790 -10.228 1.00 97.12 92 LEU A N 1
ATOM 679 C CA . LEU A 1 92 ? 2.377 -3.670 -11.277 1.00 97.12 92 LEU A CA 1
ATOM 680 C C . LEU A 1 92 ? 2.393 -2.899 -12.600 1.00 97.12 92 LEU A C 1
ATOM 682 O O . LEU A 1 92 ? 1.345 -2.715 -13.224 1.00 97.12 92 LEU A O 1
ATOM 686 N N . TYR A 1 93 ? 3.567 -2.414 -12.997 1.00 96.50 93 TYR A N 1
ATOM 687 C CA . TYR A 1 93 ? 3.738 -1.742 -14.280 1.00 96.50 93 TYR A CA 1
ATOM 688 C C . TYR A 1 93 ? 3.883 -2.791 -15.377 1.00 96.50 93 TYR A C 1
ATOM 690 O O . TYR A 1 93 ? 4.631 -3.755 -15.215 1.00 96.50 93 TYR A O 1
ATOM 698 N N . GLU A 1 94 ? 3.190 -2.597 -16.492 1.00 96.25 94 GLU A N 1
ATOM 699 C CA . GLU A 1 94 ? 3.386 -3.422 -17.678 1.00 96.25 94 GLU A CA 1
ATOM 700 C C . GLU A 1 94 ? 4.784 -3.193 -18.260 1.00 96.25 94 GLU A C 1
ATOM 702 O O . GLU A 1 94 ? 5.309 -2.072 -18.230 1.00 96.25 94 GLU A O 1
ATOM 707 N N . ASP A 1 95 ? 5.387 -4.261 -18.785 1.00 95.50 95 ASP A N 1
ATOM 708 C CA . ASP A 1 95 ? 6.675 -4.196 -19.473 1.00 95.50 95 ASP A CA 1
ATOM 709 C C . ASP A 1 95 ? 6.590 -3.182 -20.620 1.00 95.50 95 ASP A C 1
ATOM 711 O O . ASP A 1 95 ? 5.737 -3.287 -21.502 1.00 95.50 95 ASP A O 1
ATOM 715 N N . ARG A 1 96 ? 7.502 -2.208 -20.629 1.00 93.31 96 ARG A N 1
ATOM 716 C CA . ARG A 1 96 ? 7.530 -1.148 -21.642 1.00 93.31 96 ARG A CA 1
ATOM 717 C C . ARG A 1 96 ? 8.865 -1.122 -22.362 1.00 93.31 96 ARG A C 1
ATOM 719 O O . ARG A 1 96 ? 9.904 -0.985 -21.720 1.00 93.31 96 ARG A O 1
ATOM 726 N N . THR A 1 97 ? 8.837 -1.172 -23.690 1.00 95.75 97 THR A N 1
ATOM 727 C CA . THR A 1 97 ? 10.005 -0.881 -24.530 1.00 95.75 97 THR A CA 1
ATOM 728 C C . THR A 1 97 ? 9.946 0.571 -24.987 1.00 95.75 97 THR A C 1
ATOM 730 O O . THR A 1 97 ? 9.029 0.951 -25.704 1.00 95.75 97 THR A O 1
ATOM 733 N N . VAL A 1 98 ? 10.918 1.370 -24.553 1.00 95.44 98 VAL A N 1
ATOM 734 C CA . VAL A 1 98 ? 11.092 2.777 -24.927 1.00 95.44 98 VAL A CA 1
ATOM 735 C C . VAL A 1 98 ? 12.030 2.851 -26.124 1.00 95.44 98 VAL A C 1
ATOM 737 O O . VAL A 1 98 ? 13.117 2.268 -26.092 1.00 95.44 98 VAL A O 1
ATOM 740 N N . SER A 1 99 ? 11.618 3.573 -27.165 1.00 96.44 99 SER A N 1
ATOM 741 C CA . SER A 1 99 ? 12.452 3.820 -28.344 1.00 96.44 99 SER A CA 1
ATOM 742 C C . SER A 1 99 ? 12.314 5.250 -28.862 1.00 96.44 99 SER A C 1
ATOM 744 O O . SER A 1 99 ? 11.220 5.814 -28.878 1.00 96.44 99 SER A O 1
ATOM 746 N N . GLY A 1 100 ? 13.417 5.844 -29.324 1.00 95.25 100 GLY A N 1
ATOM 747 C CA . GLY A 1 100 ? 13.387 7.190 -29.899 1.00 95.25 100 GLY A CA 1
ATOM 748 C C . GLY A 1 100 ? 13.265 8.293 -28.848 1.00 95.25 100 GLY A C 1
ATOM 749 O O . GLY A 1 100 ? 12.668 9.343 -29.109 1.00 95.25 100 GLY A O 1
ATOM 750 N N . ASN A 1 101 ? 13.821 8.074 -27.655 1.00 96.81 101 ASN A N 1
ATOM 751 C CA . ASN A 1 101 ? 13.938 9.120 -26.652 1.00 96.81 101 ASN A CA 1
ATOM 752 C C . ASN A 1 101 ? 14.895 10.239 -27.107 1.00 96.81 101 ASN A C 1
ATOM 754 O O . ASN A 1 101 ? 15.850 10.013 -27.851 1.00 96.81 101 ASN A O 1
ATOM 758 N N . ARG A 1 102 ? 14.684 11.467 -26.609 1.00 96.12 102 ARG A N 1
ATOM 759 C CA . ARG A 1 102 ? 15.622 12.592 -26.814 1.00 96.12 102 ARG A CA 1
ATOM 760 C C . ARG A 1 102 ? 17.031 12.300 -26.301 1.00 96.12 102 AR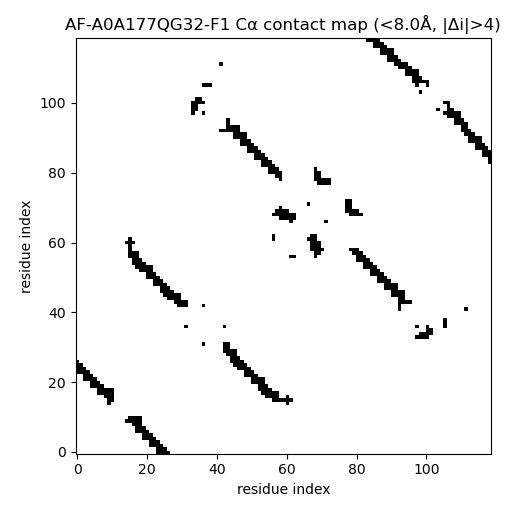G A C 1
ATOM 762 O O . ARG A 1 102 ? 17.991 12.847 -26.836 1.00 96.12 102 ARG A O 1
ATOM 769 N N . ASN A 1 103 ? 17.145 11.478 -25.266 1.00 95.50 103 ASN A N 1
ATOM 770 C CA . ASN A 1 103 ? 18.393 10.925 -24.780 1.00 95.50 103 ASN A CA 1
ATOM 771 C C . ASN A 1 103 ? 18.447 9.420 -25.106 1.00 95.50 103 ASN A C 1
ATOM 773 O O . ASN A 1 103 ? 17.923 8.623 -24.331 1.00 95.50 103 ASN A O 1
ATOM 777 N N . PRO A 1 104 ? 19.117 8.998 -26.191 1.00 94.69 104 PRO A N 1
ATOM 778 C CA . PRO A 1 104 ? 19.137 7.595 -26.614 1.00 94.69 104 PRO A CA 1
ATOM 779 C C . PRO A 1 104 ? 19.689 6.613 -25.571 1.00 94.69 104 P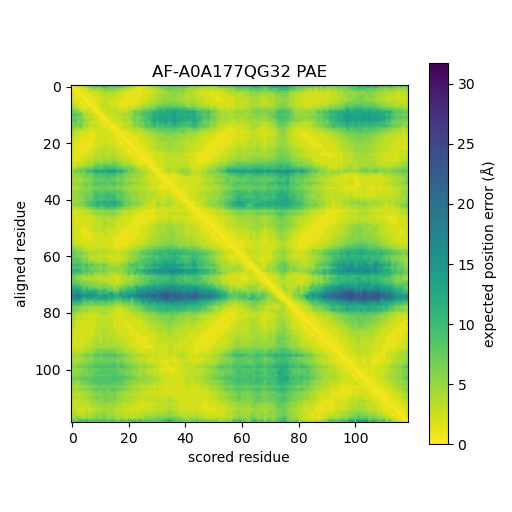RO A C 1
ATOM 781 O O . PRO A 1 104 ? 19.471 5.414 -25.687 1.00 94.69 104 PRO A O 1
ATOM 784 N N . THR A 1 105 ? 20.394 7.084 -24.533 1.00 95.94 105 THR A N 1
ATOM 785 C CA . THR A 1 105 ? 20.886 6.209 -23.456 1.00 95.94 105 THR A CA 1
ATOM 786 C C . THR A 1 105 ? 19.770 5.636 -22.580 1.00 95.94 105 THR A C 1
ATOM 788 O O . THR A 1 105 ? 20.055 4.771 -21.756 1.00 95.94 105 THR A O 1
ATOM 791 N N . VAL A 1 106 ? 18.538 6.149 -22.690 1.00 94.44 106 VAL A N 1
ATOM 792 C CA . VAL A 1 106 ? 17.366 5.637 -21.957 1.00 94.44 106 VAL A CA 1
ATOM 793 C C . VAL A 1 106 ? 16.488 4.721 -22.813 1.00 94.44 106 VAL A C 1
ATOM 795 O O . VAL A 1 106 ? 15.493 4.201 -22.322 1.00 94.44 106 VAL A O 1
ATOM 798 N N . ASP A 1 107 ? 16.823 4.509 -24.087 1.00 95.81 107 ASP A N 1
ATOM 799 C CA . ASP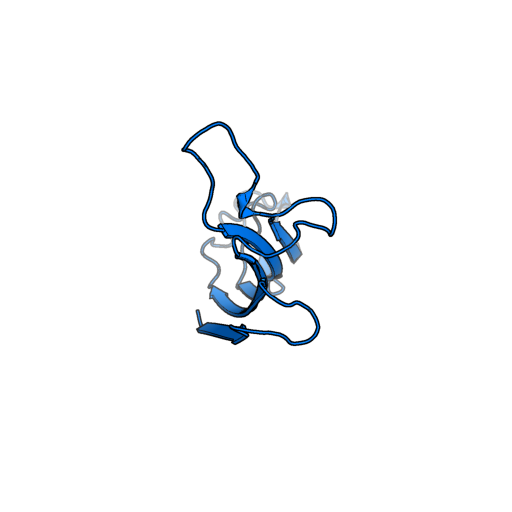 A 1 107 ? 16.103 3.537 -24.908 1.00 95.81 107 ASP A CA 1
ATOM 800 C C . ASP A 1 107 ? 16.373 2.122 -24.371 1.00 95.81 107 ASP A C 1
ATOM 802 O O . ASP A 1 107 ? 17.512 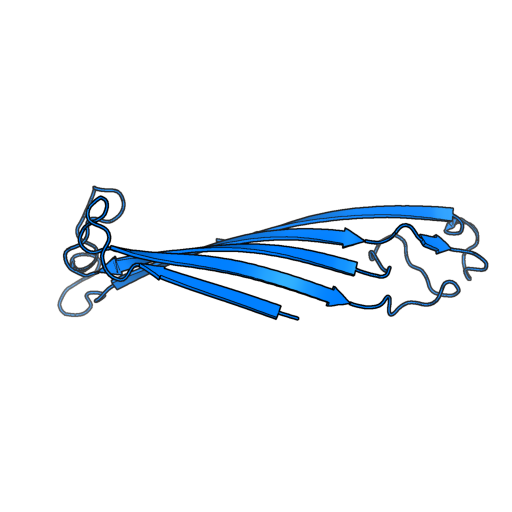1.742 -24.082 1.00 95.81 107 ASP A O 1
ATOM 806 N N . GLY A 1 108 ? 15.318 1.325 -24.210 1.00 95.50 108 GLY A N 1
ATOM 807 C CA . GLY A 1 108 ? 15.426 0.027 -23.555 1.00 95.50 108 GLY A CA 1
ATOM 808 C C . GLY A 1 108 ? 14.095 -0.539 -23.086 1.00 95.50 108 GLY A C 1
ATOM 809 O O . GLY A 1 108 ? 13.038 0.060 -23.263 1.00 95.50 108 GLY A O 1
ATOM 810 N N . THR A 1 109 ? 14.143 -1.733 -22.493 1.00 96.19 109 THR A N 1
ATOM 811 C CA . THR A 1 109 ? 12.963 -2.379 -21.901 1.00 96.19 109 THR A CA 1
ATOM 812 C C . THR A 1 109 ? 12.987 -2.225 -20.389 1.00 96.19 109 THR A C 1
ATOM 814 O O . THR A 1 109 ? 13.950 -2.627 -19.736 1.00 96.19 109 THR A O 1
ATOM 817 N N . TYR A 1 110 ? 11.913 -1.666 -19.842 1.00 94.69 110 TYR A N 1
ATOM 818 C CA . TYR A 1 110 ? 11.745 -1.385 -18.425 1.00 94.69 110 TYR A CA 1
ATOM 819 C C . TYR A 1 110 ? 10.728 -2.334 -17.809 1.00 94.69 110 TYR A C 1
ATOM 821 O O . TYR A 1 110 ?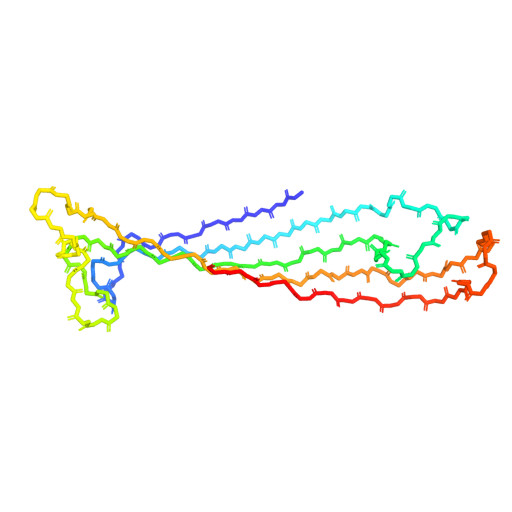 9.648 -2.552 -18.358 1.00 94.69 110 TYR A O 1
ATOM 829 N N . ARG A 1 111 ? 11.094 -2.873 -16.645 1.00 95.25 111 ARG A N 1
ATOM 830 C CA . ARG A 1 111 ? 10.263 -3.756 -15.830 1.00 95.25 111 ARG A CA 1
ATOM 831 C C . ARG A 1 111 ? 10.255 -3.226 -14.413 1.00 95.25 111 ARG A C 1
ATOM 833 O O . ARG A 1 111 ? 11.305 -3.191 -13.771 1.00 95.25 111 ARG A O 1
ATOM 840 N N . THR A 1 112 ? 9.087 -2.822 -13.935 1.00 93.94 112 THR A N 1
ATOM 841 C CA . THR A 1 112 ? 8.974 -2.142 -12.645 1.00 93.94 112 THR A CA 1
ATOM 842 C C . THR A 1 112 ? 7.829 -2.720 -11.831 1.00 93.94 112 THR A C 1
ATOM 844 O O . THR A 1 112 ? 6.728 -2.954 -12.317 1.00 93.94 112 THR A O 1
ATOM 847 N N . THR A 1 113 ? 8.076 -2.930 -10.547 1.00 95.88 113 THR A N 1
ATOM 848 C CA . THR A 1 113 ? 7.037 -3.227 -9.563 1.00 95.88 113 THR A CA 1
ATOM 849 C C . THR A 1 113 ? 7.340 -2.421 -8.316 1.00 95.88 113 THR A C 1
ATOM 851 O O . THR A 1 113 ? 8.481 -2.417 -7.854 1.00 95.88 113 THR A O 1
ATOM 854 N N . LEU A 1 114 ? 6.333 -1.737 -7.776 1.00 96.19 114 LEU A N 1
ATOM 855 C CA . LEU A 1 114 ? 6.460 -0.999 -6.522 1.00 96.19 114 LEU A CA 1
ATOM 856 C C . LEU A 1 114 ? 5.548 -1.608 -5.463 1.00 96.19 114 LEU A C 1
ATOM 858 O O . LEU A 1 114 ? 4.394 -1.930 -5.735 1.00 96.19 114 LEU A O 1
ATOM 862 N N . TYR A 1 115 ? 6.063 -1.715 -4.243 1.00 97.25 115 TYR A N 1
ATOM 863 C CA . TYR A 1 115 ? 5.285 -2.081 -3.067 1.00 97.25 115 TYR A CA 1
ATOM 864 C C . TYR A 1 115 ? 5.157 -0.853 -2.173 1.00 97.25 115 TYR A C 1
ATOM 866 O O . TYR A 1 115 ? 6.155 -0.229 -1.818 1.00 97.25 115 TYR A O 1
ATOM 874 N N . LEU A 1 116 ? 3.923 -0.495 -1.839 1.00 96.25 116 LEU A N 1
ATOM 875 C CA . LEU A 1 116 ? 3.583 0.711 -1.092 1.00 96.25 116 LEU A CA 1
ATOM 876 C C . LEU A 1 116 ? 2.862 0.294 0.187 1.00 96.25 116 LEU A C 1
ATOM 878 O O . LEU A 1 116 ? 1.893 -0.459 0.121 1.00 96.25 116 LEU A O 1
ATOM 882 N N . GLY A 1 117 ? 3.322 0.783 1.336 1.00 96.44 117 GLY A N 1
ATOM 883 C CA . GLY A 1 117 ? 2.694 0.532 2.631 1.00 96.44 117 GLY A CA 1
ATOM 884 C C . GLY A 1 117 ? 2.519 1.818 3.430 1.00 96.44 117 GLY A C 1
ATOM 885 O O . GLY A 1 117 ? 3.341 2.727 3.325 1.00 96.44 117 GLY A O 1
ATOM 886 N N . SER A 1 118 ? 1.455 1.892 4.225 1.00 95.38 118 SER A N 1
ATOM 887 C CA . SER A 1 118 ? 1.203 2.996 5.159 1.00 95.38 118 SER A CA 1
ATOM 888 C C . SER A 1 118 ? 0.501 2.496 6.424 1.00 95.38 118 SER A C 1
ATOM 890 O O . SER A 1 118 ? -0.177 1.466 6.379 1.00 95.38 118 SER A O 1
ATOM 892 N N . GLY A 1 119 ? 0.641 3.232 7.528 1.00 88.94 119 GLY A N 1
ATOM 893 C CA . GLY A 1 119 ? 0.024 2.939 8.823 1.00 88.94 119 GLY A CA 1
ATOM 894 C C . GLY A 1 119 ? -0.106 4.172 9.700 1.00 88.94 119 GLY A C 1
ATOM 895 O O . GLY A 1 119 ? 0.563 5.179 9.370 1.00 88.94 119 GLY A O 1
#

Radius of gyration: 22.05 Å; Cα contacts (8 Å, |Δi|>4): 269; chains: 1; bounding box: 40×28×63 Å

Secondary structure (DSSP, 8-state):
-EEEEEEES-BTTBTTEEEEEEEEEEEE---S-GGG--TTS--S-EEEEEEEEEEEEETTSEETTTEEGGG-SBTTB--SEEEEEEEEEEEEEPPEEE-S-SSGGG-EEE--EEEEEE-

Mean predicted aligned error: 5.1 Å

Foldseek 3Di:
DDKDKDKDPADPVFGQKIKIKMWDKDWDAFPDALQADDPVDDGHTKIKTKMKMKIKHAQQGDDVVPDGQQPPDDDPPGDRIDMDMKMKMKIFGDWDQRDNYPPRVPGGIDGDIDIDIDD